Protein AF-A0A6F8PR71-F1 (afdb_monomer_lite)

Sequence (171 aa):
MAESSNHLKHQKNKILASDLERLNFIRVYKKDYIIYLLASVPDLSGKSFTDPDGSKAYSSELRLLKISPTGEFVNIVIDTFFPLLSAPHNSGGMYIDGTKIHVFVNSKESNATYAMSGYSYFVDLESMAVTNKSQLFSNANWGWFPVIQQDGRVSHFSFAGYYSYLGVSIT

Foldseek 3Di:
DDDDDPPPDPPQDDDDPVQVVQWDWQDWDDDPNKIKTWTKGFDPVADWEAAPVGWIWGWIFTKIWIAHPVRDIGMDGLDIATDGPVCSNFFKEWDDDDQWIKIKGWHDPYNPHLWIWIKIWIAGNPVRHTPDIDTFDGGDNFDGHWYQDPVRDTDGDGDDDDDDGPDDDDD

Secondary structure (DSSP, 8-state):
----------------HHHHTT-EEEEEEEETTEEEEEEEEE-TTS-EEE-TTS-EEE-EEEEEEEE-TT--EEEEEEEEE--BTT-TTSSEEEEEETTEEEEEEEE--SSSTTEEEEEEEEEETTT--EEEEEEEEEEEE--S--EE-TTS-EE----S-----------

pLDDT: mean 76.4, std 19.2, range [31.52, 97.12]

Structure (mmCIF, N/CA/C/O backbone):
data_AF-A0A6F8PR71-F1
#
_entry.id   AF-A0A6F8PR71-F1
#
loop_
_atom_site.group_PDB
_atom_site.id
_atom_site.type_symbol
_atom_site.label_atom_id
_atom_site.label_alt_id
_atom_site.label_comp_id
_atom_site.label_asym_id
_atom_site.label_entity_id
_atom_site.label_seq_id
_atom_site.pdbx_PDB_ins_code
_atom_site.Cartn_x
_atom_site.Cartn_y
_atom_site.Cartn_z
_atom_site.occupancy
_atom_site.B_iso_or_equiv
_atom_site.auth_seq_id
_atom_site.auth_comp_id
_atom_site.auth_asym_id
_atom_site.auth_atom_id
_atom_site.pdbx_PDB_model_num
ATOM 1 N N . MET A 1 1 ? 7.256 -35.852 6.248 1.00 42.22 1 MET A N 1
ATOM 2 C CA . MET A 1 1 ? 7.017 -34.614 5.480 1.00 42.22 1 MET A CA 1
ATOM 3 C C . MET A 1 1 ? 6.354 -33.653 6.442 1.00 42.22 1 MET A C 1
ATOM 5 O O . MET A 1 1 ? 5.211 -33.884 6.800 1.00 42.22 1 MET A O 1
ATOM 9 N N . ALA A 1 2 ? 7.131 -32.732 7.008 1.00 33.50 2 ALA A N 1
ATOM 10 C CA . ALA A 1 2 ? 6.667 -31.827 8.053 1.00 33.50 2 ALA A CA 1
ATOM 11 C C . ALA A 1 2 ? 6.237 -30.505 7.411 1.00 33.50 2 ALA A C 1
ATOM 13 O O . ALA A 1 2 ? 7.012 -29.892 6.678 1.00 33.50 2 ALA A O 1
ATOM 14 N N . GLU A 1 3 ? 4.993 -30.120 7.669 1.00 36.72 3 GLU A N 1
ATOM 15 C CA . GLU A 1 3 ? 4.395 -28.847 7.284 1.00 36.72 3 GLU A CA 1
ATOM 16 C C . GLU A 1 3 ? 5.112 -27.698 8.004 1.00 36.72 3 GLU A C 1
ATOM 18 O O . GLU A 1 3 ? 5.161 -27.652 9.233 1.00 36.72 3 GLU A O 1
ATOM 23 N N . SER A 1 4 ? 5.674 -26.752 7.250 1.00 34.81 4 SER A N 1
ATOM 24 C CA . SER A 1 4 ? 6.154 -25.486 7.804 1.00 34.81 4 SER A CA 1
ATOM 25 C C . SER A 1 4 ? 5.015 -24.467 7.780 1.00 34.81 4 SER A C 1
ATOM 27 O O . SER A 1 4 ? 4.837 -23.732 6.806 1.00 34.81 4 SER A O 1
ATOM 29 N N . SER A 1 5 ? 4.226 -24.418 8.852 1.00 36.97 5 SER A N 1
ATOM 30 C CA . SER A 1 5 ? 3.292 -23.321 9.097 1.00 36.97 5 SER A CA 1
ATOM 31 C C . SER A 1 5 ? 4.087 -22.059 9.452 1.00 36.97 5 SER A C 1
ATOM 33 O O . SER A 1 5 ? 4.596 -21.918 10.567 1.00 36.97 5 SER A O 1
ATOM 35 N N . ASN A 1 6 ? 4.213 -21.137 8.497 1.00 39.34 6 ASN A N 1
ATOM 36 C CA . ASN A 1 6 ? 4.743 -19.796 8.734 1.00 39.34 6 ASN A CA 1
ATOM 37 C C . ASN A 1 6 ? 3.753 -19.012 9.610 1.00 39.34 6 ASN A C 1
ATOM 39 O O . ASN A 1 6 ? 2.841 -18.350 9.119 1.00 39.34 6 ASN A O 1
ATOM 43 N N . HIS A 1 7 ? 3.924 -19.090 10.929 1.00 35.81 7 HIS A N 1
ATOM 44 C CA . HIS A 1 7 ? 3.275 -18.174 11.858 1.00 35.81 7 HIS A CA 1
ATOM 45 C C . HIS A 1 7 ? 3.947 -16.799 11.756 1.00 35.81 7 HIS A C 1
ATOM 47 O O . HIS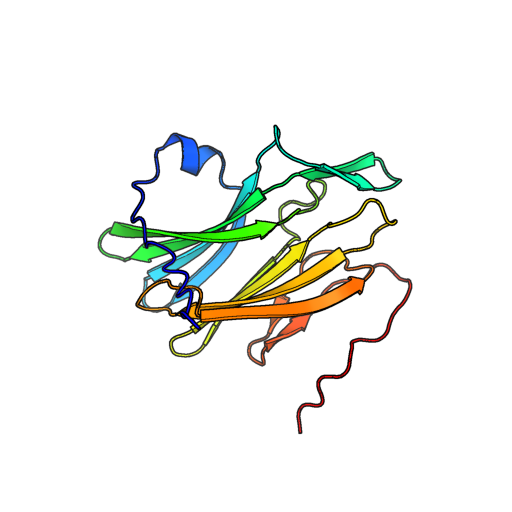 A 1 7 ? 4.943 -16.522 12.425 1.00 35.81 7 HIS A O 1
ATOM 53 N N . LEU A 1 8 ? 3.378 -15.919 10.929 1.00 39.50 8 LEU A N 1
ATOM 54 C CA . LEU A 1 8 ? 3.573 -14.476 11.050 1.00 39.50 8 LEU A CA 1
ATOM 55 C C . LEU A 1 8 ? 3.071 -14.056 12.438 1.00 39.50 8 LEU A C 1
ATOM 57 O O . LEU A 1 8 ? 1.872 -13.970 12.695 1.00 39.50 8 LEU A O 1
ATOM 61 N N . LYS A 1 9 ? 4.007 -13.863 13.371 1.00 38.16 9 LYS A N 1
ATOM 62 C CA . LYS A 1 9 ? 3.717 -13.340 14.706 1.00 38.16 9 LYS A CA 1
ATOM 63 C C . LYS A 1 9 ? 3.137 -11.935 14.561 1.00 38.16 9 LYS A C 1
ATOM 65 O O . LYS A 1 9 ? 3.841 -11.016 14.152 1.00 38.16 9 LYS A O 1
ATOM 70 N N . HIS A 1 10 ? 1.877 -11.764 14.954 1.00 42.62 10 HIS A N 1
ATOM 71 C CA . HIS A 1 10 ? 1.273 -10.455 15.176 1.00 42.62 10 HIS A CA 1
ATOM 72 C C . HIS A 1 10 ? 1.998 -9.741 16.321 1.00 42.62 10 HIS A C 1
ATOM 74 O O . HIS A 1 10 ? 1.656 -9.894 17.493 1.00 42.62 10 HIS A O 1
ATOM 80 N N . GLN A 1 11 ? 3.027 -8.962 15.999 1.00 41.62 11 GLN A N 1
ATOM 81 C CA . GLN A 1 11 ? 3.579 -8.002 16.942 1.00 41.62 11 GLN A CA 1
ATOM 82 C C . GLN A 1 11 ? 2.707 -6.746 16.915 1.00 41.62 11 GLN A C 1
ATOM 84 O O . GLN A 1 11 ? 2.759 -5.962 15.969 1.00 41.62 11 GLN A O 1
ATOM 89 N N . LYS A 1 12 ? 1.916 -6.534 17.975 1.00 44.53 12 LYS A N 1
ATOM 90 C CA . LYS A 1 12 ? 1.375 -5.210 18.315 1.00 44.53 12 LYS A CA 1
ATOM 91 C C . LYS A 1 12 ? 2.551 -4.312 18.721 1.00 44.53 12 LYS A C 1
ATOM 93 O O . LYS A 1 12 ? 2.813 -4.123 19.906 1.00 44.53 12 LYS A O 1
ATOM 98 N N . ASN A 1 13 ? 3.313 -3.820 17.747 1.00 50.19 13 ASN A N 1
ATOM 99 C CA . ASN A 1 13 ? 4.423 -2.912 18.009 1.00 50.19 13 ASN A CA 1
ATOM 100 C C . ASN A 1 13 ? 3.866 -1.526 18.332 1.00 50.19 13 ASN A C 1
ATOM 102 O O . ASN A 1 13 ? 3.150 -0.919 17.533 1.00 50.19 13 ASN A O 1
ATOM 106 N N . LYS A 1 14 ? 4.192 -1.036 19.532 1.00 52.47 14 LYS A N 1
ATOM 107 C CA . LYS A 1 14 ? 3.963 0.351 19.931 1.00 52.47 14 LYS A CA 1
ATOM 108 C C . LYS A 1 14 ? 4.765 1.230 18.969 1.00 52.47 14 LYS A C 1
ATOM 110 O O . LYS A 1 14 ? 5.989 1.216 19.020 1.00 52.47 14 LYS A O 1
ATOM 115 N N . ILE A 1 15 ? 4.071 1.932 18.075 1.00 58.50 15 ILE A N 1
ATOM 116 C CA . ILE A 1 15 ? 4.679 2.932 17.194 1.00 58.50 15 ILE A CA 1
ATOM 117 C C . ILE A 1 15 ? 5.407 3.956 18.068 1.00 58.50 15 ILE A C 1
ATOM 119 O O . ILE A 1 15 ? 4.817 4.510 19.002 1.00 58.50 15 ILE A O 1
ATOM 123 N N . LEU A 1 16 ? 6.682 4.199 17.778 1.00 59.62 16 LEU A N 1
ATOM 124 C CA . LEU A 1 16 ? 7.414 5.315 18.368 1.00 59.62 16 LEU A CA 1
ATOM 125 C C . LEU A 1 16 ? 6.990 6.602 17.651 1.00 59.62 16 LEU A C 1
ATOM 127 O O . LEU A 1 16 ? 6.666 6.575 16.467 1.00 59.62 16 LEU A O 1
ATOM 131 N N . ALA A 1 17 ? 7.006 7.748 18.334 1.00 60.78 17 ALA A N 1
ATOM 132 C CA . ALA A 1 17 ? 6.686 9.034 17.698 1.00 60.78 17 ALA A CA 1
ATOM 133 C C . ALA A 1 17 ? 7.544 9.289 16.438 1.00 60.78 17 ALA A C 1
ATOM 135 O O . ALA A 1 17 ? 7.041 9.791 15.437 1.00 60.78 17 ALA A O 1
ATOM 136 N N . SER A 1 18 ? 8.794 8.817 16.447 1.00 63.69 18 SER A N 1
ATOM 137 C CA . SER A 1 18 ? 9.715 8.842 15.305 1.00 63.69 18 SER A CA 1
ATOM 138 C C . SER A 1 18 ? 9.242 8.039 14.088 1.00 63.69 18 SER A C 1
ATOM 140 O O . SER A 1 18 ? 9.637 8.337 12.964 1.00 63.69 18 SER A O 1
ATOM 142 N N . ASP A 1 19 ? 8.413 7.012 14.283 1.00 63.81 19 ASP A N 1
ATOM 143 C CA . ASP A 1 19 ? 7.858 6.230 13.177 1.00 63.81 19 ASP A CA 1
ATOM 144 C C . ASP A 1 19 ? 6.727 6.998 12.482 1.00 63.81 19 ASP A C 1
ATOM 146 O O . ASP A 1 19 ? 6.560 6.859 11.273 1.00 63.81 19 ASP A O 1
ATOM 150 N N . LEU A 1 20 ? 5.976 7.832 13.221 1.00 68.81 20 LEU A N 1
ATOM 151 C CA . LEU A 1 20 ? 4.927 8.692 12.659 1.00 68.81 20 LEU A CA 1
ATOM 152 C C . LEU A 1 20 ? 5.514 9.795 11.774 1.00 68.81 20 LEU A C 1
ATOM 154 O O . LEU A 1 20 ? 4.950 10.094 10.726 1.00 68.81 20 LEU A O 1
ATOM 158 N N . GLU A 1 21 ? 6.663 10.356 12.159 1.00 75.50 21 GLU A N 1
ATOM 159 C CA . GLU A 1 21 ? 7.372 11.394 11.391 1.00 75.50 21 GLU A CA 1
ATOM 160 C C . GLU A 1 21 ? 7.878 10.895 10.029 1.00 75.50 21 GLU A C 1
ATOM 162 O O . GLU A 1 21 ? 8.137 11.692 9.129 1.00 75.50 21 GLU A O 1
ATOM 167 N N . ARG A 1 22 ? 8.001 9.573 9.858 1.00 79.50 22 ARG A N 1
ATOM 168 C CA . ARG A 1 22 ? 8.472 8.930 8.623 1.00 79.50 22 ARG A CA 1
ATOM 169 C C . ARG A 1 22 ? 7.344 8.370 7.757 1.00 79.50 22 ARG A C 1
ATOM 171 O O . ARG A 1 22 ? 7.628 7.762 6.724 1.00 79.50 22 ARG A O 1
ATOM 178 N N . LEU A 1 23 ? 6.083 8.530 8.167 1.00 84.62 23 LEU A N 1
ATOM 179 C CA . LEU A 1 23 ? 4.941 8.055 7.392 1.00 84.62 23 LEU A CA 1
ATOM 180 C C . LEU A 1 23 ? 4.710 8.944 6.171 1.00 84.62 23 LEU A C 1
ATOM 182 O O . LEU A 1 23 ? 4.319 10.103 6.283 1.00 84.62 23 LEU A O 1
ATOM 186 N N . ASN A 1 24 ? 4.827 8.348 4.991 1.00 87.12 24 ASN A N 1
ATOM 187 C CA . ASN A 1 24 ? 4.287 8.919 3.767 1.00 87.12 24 ASN A CA 1
ATOM 188 C C . ASN A 1 24 ? 2.852 8.418 3.589 1.00 87.12 24 ASN A C 1
ATOM 190 O O . ASN A 1 24 ? 2.632 7.234 3.317 1.00 87.12 24 ASN A O 1
ATOM 194 N N . PHE A 1 25 ? 1.868 9.302 3.764 1.00 87.50 25 PHE A N 1
ATOM 195 C CA . PHE A 1 25 ? 0.456 8.947 3.619 1.00 87.50 25 PHE A CA 1
ATOM 196 C C . PHE A 1 25 ? 0.090 8.678 2.156 1.00 87.50 25 PHE A C 1
ATOM 198 O O . PHE A 1 25 ? 0.299 9.522 1.283 1.00 87.50 25 PHE A O 1
ATOM 205 N N . ILE A 1 26 ? -0.509 7.509 1.914 1.00 87.50 26 ILE A N 1
ATOM 206 C CA . ILE A 1 26 ? -0.986 7.075 0.596 1.00 87.50 26 ILE A CA 1
ATOM 207 C C . ILE A 1 26 ? -2.499 7.285 0.502 1.00 87.50 26 ILE A C 1
ATOM 209 O O . ILE A 1 26 ? -2.992 7.927 -0.424 1.00 87.50 26 ILE A O 1
ATOM 213 N N . ARG A 1 27 ? -3.263 6.754 1.467 1.00 88.06 27 ARG A N 1
ATOM 214 C CA . ARG A 1 27 ? -4.730 6.812 1.434 1.00 88.06 27 ARG A CA 1
ATOM 215 C C . ARG A 1 27 ? -5.339 6.877 2.825 1.00 88.06 27 ARG A C 1
ATOM 217 O O . ARG A 1 27 ? -4.880 6.208 3.743 1.00 88.06 27 ARG A O 1
ATOM 224 N N . VAL A 1 28 ? -6.430 7.628 2.940 1.00 90.56 28 VAL A N 1
ATOM 225 C CA . 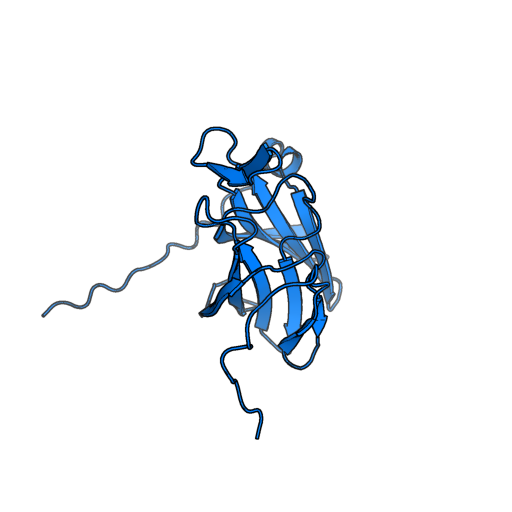VAL A 1 28 ? -7.286 7.668 4.129 1.00 90.56 28 VAL A CA 1
ATOM 226 C C . VAL A 1 28 ? -8.655 7.108 3.767 1.00 90.56 28 VAL A C 1
ATOM 228 O O . VAL A 1 28 ? -9.215 7.463 2.728 1.00 90.56 28 VAL A O 1
ATOM 231 N N . TYR A 1 29 ? -9.201 6.256 4.627 1.00 90.88 29 TYR A N 1
ATOM 232 C CA . TYR A 1 29 ? -10.571 5.764 4.530 1.00 90.88 29 TYR A CA 1
ATOM 233 C C . TYR A 1 29 ? -11.241 5.838 5.901 1.00 90.88 29 TYR A C 1
ATOM 235 O O . TYR A 1 29 ? -10.638 5.477 6.910 1.00 90.88 29 TYR A O 1
ATOM 243 N N . LYS A 1 30 ? -12.494 6.291 5.949 1.00 92.50 30 LYS A N 1
ATOM 244 C CA . LYS A 1 30 ? -13.276 6.377 7.187 1.00 92.50 30 LYS A CA 1
ATOM 245 C C . LYS A 1 30 ? -14.482 5.447 7.098 1.00 92.50 30 LYS A C 1
ATOM 247 O O . LYS A 1 30 ? -15.246 5.536 6.142 1.00 92.50 30 LYS A O 1
ATOM 252 N N . LYS A 1 31 ? -14.665 4.594 8.107 1.00 89.81 31 LYS A N 1
ATOM 253 C CA . LYS A 1 31 ? -15.827 3.705 8.257 1.00 89.81 31 LYS A CA 1
ATOM 254 C C . LYS A 1 31 ? -16.238 3.668 9.722 1.00 89.81 31 LYS A C 1
ATOM 256 O O . LYS A 1 31 ? -15.387 3.421 10.566 1.00 89.81 31 LYS A O 1
ATOM 261 N N . ASP A 1 32 ? -17.508 3.941 10.015 1.00 90.50 32 ASP A N 1
ATOM 262 C CA . ASP A 1 32 ? -18.078 3.842 11.369 1.00 90.50 32 ASP A CA 1
ATOM 263 C C . ASP A 1 32 ? -17.238 4.566 12.436 1.00 90.50 32 ASP A C 1
ATOM 265 O O . ASP A 1 32 ? -16.942 4.041 13.503 1.00 90.50 32 ASP A O 1
ATOM 269 N N . TYR A 1 33 ? -16.802 5.788 12.108 1.00 92.19 33 TYR A N 1
ATOM 270 C CA . TYR A 1 33 ? -15.921 6.634 12.930 1.00 92.19 33 TYR A CA 1
ATOM 271 C C . TYR A 1 33 ? -14.489 6.107 13.151 1.00 92.19 33 TYR A C 1
ATOM 273 O O . TYR A 1 33 ? -13.673 6.831 13.716 1.00 92.19 33 TYR A O 1
ATOM 281 N N . ILE A 1 34 ? -14.144 4.923 12.643 1.00 94.38 34 ILE A N 1
ATOM 282 C CA . ILE A 1 34 ? -12.776 4.400 12.594 1.00 94.38 34 ILE A CA 1
ATOM 283 C C . ILE A 1 34 ? -12.064 4.975 11.363 1.00 94.38 34 ILE A C 1
ATOM 285 O O . ILE A 1 34 ? -12.625 5.023 10.261 1.00 94.38 34 ILE A O 1
ATOM 289 N N . ILE A 1 35 ? -10.817 5.405 11.547 1.00 94.75 35 ILE A N 1
ATOM 290 C CA . ILE A 1 35 ? -9.940 5.874 10.472 1.00 94.75 35 ILE A CA 1
ATOM 291 C C . ILE A 1 35 ? -8.958 4.760 10.121 1.00 94.75 35 ILE A C 1
ATOM 293 O O . ILE A 1 35 ? -8.263 4.238 10.990 1.00 94.75 35 ILE A O 1
ATOM 297 N N . TYR A 1 36 ? -8.873 4.442 8.836 1.00 94.62 36 TYR A N 1
ATOM 298 C CA . TYR A 1 36 ? -7.876 3.550 8.267 1.00 94.62 36 TYR A CA 1
ATOM 299 C C . TYR A 1 36 ? -6.914 4.374 7.414 1.00 94.62 36 TYR A C 1
ATOM 301 O O . TYR A 1 36 ? -7.348 5.120 6.531 1.00 94.62 36 TYR A O 1
ATOM 309 N N . LEU A 1 37 ? -5.615 4.253 7.680 1.00 93.12 37 LEU A N 1
ATOM 310 C CA . LEU A 1 37 ? -4.564 4.962 6.953 1.00 93.12 37 LEU A CA 1
ATOM 311 C C . LEU A 1 37 ? -3.651 3.948 6.278 1.00 93.12 37 LEU A C 1
ATOM 313 O O . LEU A 1 37 ? -3.007 3.148 6.953 1.00 93.12 37 LEU A O 1
ATOM 317 N N . LEU A 1 38 ? -3.575 4.013 4.955 1.00 92.94 38 LEU A N 1
ATOM 318 C CA . LEU A 1 38 ? -2.536 3.350 4.185 1.00 92.94 38 LEU A CA 1
ATOM 319 C C . LEU A 1 38 ? -1.352 4.307 4.068 1.00 92.94 38 LEU A C 1
ATOM 321 O O . LEU A 1 38 ? -1.514 5.453 3.634 1.00 92.94 38 LEU A O 1
ATOM 325 N N . ALA A 1 39 ? -0.171 3.840 4.439 1.00 90.94 39 ALA A N 1
ATOM 326 C CA . ALA A 1 39 ? 1.046 4.631 4.410 1.00 90.94 39 ALA A CA 1
ATOM 327 C C . ALA A 1 39 ? 2.240 3.784 3.974 1.00 90.94 39 ALA A C 1
ATOM 329 O O . ALA A 1 39 ? 2.203 2.556 4.029 1.00 90.94 39 ALA A O 1
ATOM 330 N N . SER A 1 40 ? 3.315 4.451 3.575 1.00 90.19 40 SER A N 1
ATOM 331 C CA . SER A 1 40 ? 4.619 3.821 3.392 1.00 90.19 40 SER A CA 1
ATOM 332 C C . SER A 1 40 ? 5.659 4.427 4.322 1.00 90.19 40 SER A C 1
ATOM 334 O O . SER A 1 40 ? 5.637 5.638 4.546 1.00 90.19 40 SER A O 1
ATOM 336 N N . VAL A 1 41 ? 6.590 3.612 4.810 1.00 89.25 41 VAL A N 1
ATOM 337 C CA . VAL A 1 41 ? 7.782 4.071 5.535 1.00 89.25 41 VAL A CA 1
ATOM 338 C C . VAL A 1 41 ? 9.012 3.759 4.684 1.00 89.25 41 VAL A C 1
ATOM 340 O O . VAL A 1 41 ? 9.333 2.581 4.524 1.00 89.25 41 VAL A O 1
ATOM 343 N N . PRO A 1 42 ? 9.698 4.770 4.122 1.00 86.69 42 PRO A N 1
ATOM 344 C CA . PRO A 1 42 ? 10.864 4.535 3.285 1.00 86.69 42 PRO A CA 1
ATOM 345 C C . PRO A 1 42 ? 12.077 4.109 4.119 1.00 86.69 42 PRO A C 1
ATOM 347 O O . PRO A 1 42 ? 12.421 4.738 5.128 1.00 86.69 42 PRO A O 1
ATOM 350 N N . ASP A 1 43 ? 12.769 3.079 3.644 1.00 86.88 43 ASP A N 1
ATOM 351 C CA . ASP A 1 43 ? 14.118 2.709 4.054 1.00 86.88 43 ASP A CA 1
ATOM 352 C C . ASP A 1 43 ? 15.124 3.239 3.024 1.00 86.88 43 ASP A C 1
ATOM 354 O O . ASP A 1 43 ? 15.449 2.599 2.023 1.00 86.88 43 ASP A O 1
ATOM 358 N N . LEU A 1 44 ? 15.629 4.447 3.289 1.00 81.81 44 LEU A N 1
ATOM 359 C CA . LEU A 1 44 ? 16.596 5.124 2.421 1.00 81.81 44 LEU A CA 1
ATOM 360 C C . LEU A 1 44 ? 17.987 4.472 2.436 1.00 81.81 44 LEU A C 1
ATOM 362 O O . LEU A 1 44 ? 18.807 4.779 1.573 1.00 81.81 44 LEU A O 1
ATOM 366 N N . SER A 1 45 ? 18.257 3.595 3.407 1.00 83.81 45 SER A N 1
ATOM 367 C CA . SER A 1 45 ? 19.498 2.817 3.482 1.00 83.81 45 SER A CA 1
ATOM 368 C C . SER A 1 45 ? 19.406 1.475 2.755 1.00 83.81 45 SER A C 1
ATOM 370 O O . SER A 1 45 ? 20.427 0.830 2.513 1.00 83.81 45 SER A O 1
ATOM 372 N N . GLY A 1 46 ? 18.187 1.063 2.405 1.00 83.31 46 GLY A N 1
ATOM 373 C CA . GLY A 1 46 ? 17.898 -0.209 1.774 1.00 83.31 46 GLY A CA 1
ATOM 374 C C . GLY A 1 46 ? 18.166 -0.235 0.271 1.00 83.31 46 GLY A C 1
ATOM 375 O O . GLY A 1 46 ? 18.731 0.677 -0.342 1.00 83.31 46 GLY A O 1
ATOM 376 N N . LYS A 1 47 ? 17.720 -1.328 -0.354 1.00 89.56 47 LYS A N 1
ATOM 377 C CA . LYS A 1 47 ? 17.778 -1.495 -1.808 1.00 89.56 47 LYS A CA 1
ATOM 378 C C . LYS A 1 47 ? 17.000 -0.372 -2.498 1.00 89.56 47 LYS A C 1
ATOM 380 O O . LYS A 1 47 ? 15.923 0.016 -2.048 1.00 89.56 47 LYS A O 1
ATOM 385 N N . SER A 1 48 ? 17.521 0.096 -3.627 1.00 90.88 48 SER A N 1
ATOM 386 C CA . SER A 1 48 ? 16.814 1.027 -4.499 1.00 90.88 48 SER A CA 1
ATOM 387 C C . SER A 1 48 ? 16.943 0.644 -5.968 1.00 90.88 48 SER A C 1
ATOM 389 O O . SER A 1 48 ? 17.849 -0.095 -6.361 1.00 90.88 48 SER A O 1
ATOM 391 N N . PHE A 1 49 ? 16.017 1.156 -6.767 1.00 88.31 49 PHE A N 1
ATOM 392 C CA . PHE A 1 49 ? 16.012 1.067 -8.221 1.00 88.31 49 PHE A CA 1
ATOM 393 C C . PHE A 1 49 ? 15.966 2.468 -8.807 1.00 88.31 49 PHE A C 1
ATOM 395 O O . PHE A 1 49 ? 15.403 3.376 -8.195 1.00 88.31 49 PHE A O 1
ATOM 402 N N . THR A 1 50 ? 16.579 2.646 -9.974 1.00 85.25 50 THR A N 1
ATOM 403 C CA . THR A 1 50 ? 16.666 3.954 -10.634 1.00 85.25 50 THR A CA 1
ATOM 404 C C . THR A 1 50 ? 16.073 3.856 -12.030 1.00 85.25 50 THR A C 1
ATOM 406 O O . THR A 1 50 ? 16.444 2.969 -12.797 1.00 85.25 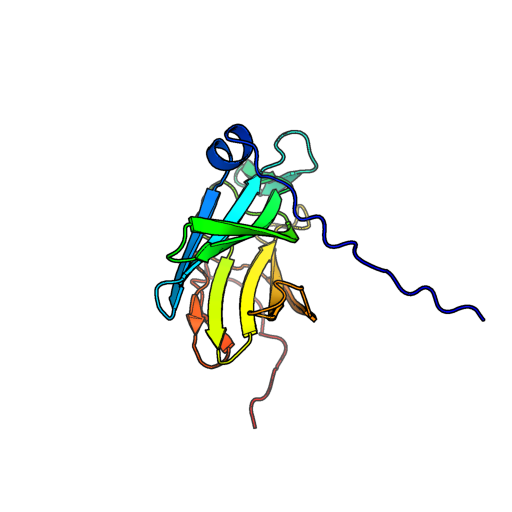50 THR A O 1
ATOM 409 N N . ASP A 1 51 ? 15.137 4.747 -12.342 1.00 79.31 51 ASP A N 1
ATOM 410 C CA . ASP A 1 51 ? 14.610 4.911 -13.693 1.00 79.31 51 ASP A CA 1
ATOM 411 C C . ASP A 1 51 ? 15.591 5.700 -14.577 1.00 79.31 51 ASP A C 1
ATOM 413 O O . ASP A 1 51 ? 16.451 6.416 -14.058 1.00 79.31 51 ASP A O 1
ATOM 417 N N . PRO A 1 52 ? 15.487 5.607 -15.916 1.00 79.38 52 PRO A N 1
ATOM 418 C CA . PRO A 1 52 ? 16.374 6.339 -16.823 1.00 79.38 52 PRO A CA 1
ATOM 419 C C . PRO A 1 52 ? 16.354 7.864 -16.651 1.00 79.38 52 PRO A C 1
ATOM 421 O O . PRO A 1 52 ? 17.334 8.522 -16.986 1.00 79.38 52 PRO A O 1
ATOM 424 N N . ASP A 1 53 ? 15.265 8.425 -16.115 1.00 78.88 53 ASP A N 1
ATOM 425 C CA . ASP A 1 53 ? 15.157 9.852 -15.776 1.00 78.88 53 ASP A CA 1
ATOM 426 C C . ASP A 1 53 ? 15.819 10.233 -14.437 1.00 78.88 53 ASP A C 1
ATOM 428 O O . ASP A 1 53 ? 15.803 11.398 -14.042 1.00 78.88 53 ASP A O 1
ATOM 432 N N . GLY A 1 54 ? 16.418 9.265 -13.737 1.00 81.94 54 GLY A N 1
ATOM 433 C CA . GLY A 1 54 ? 17.087 9.452 -12.453 1.00 81.94 54 GLY A CA 1
ATOM 434 C C . GLY A 1 54 ? 16.174 9.322 -11.231 1.00 81.94 54 GLY A C 1
ATOM 435 O O . GLY A 1 54 ? 16.679 9.361 -10.104 1.00 81.94 54 GLY A O 1
ATOM 436 N N . SER A 1 55 ? 14.862 9.130 -11.409 1.00 80.81 55 SER A N 1
ATOM 437 C CA . SER A 1 55 ? 13.935 8.876 -10.302 1.00 80.81 55 SER A CA 1
ATOM 438 C C . SER A 1 55 ? 14.317 7.599 -9.564 1.00 80.81 55 SER A C 1
ATOM 440 O O . SER A 1 55 ? 14.613 6.574 -10.179 1.00 80.81 55 SER A O 1
ATOM 442 N N . LYS A 1 56 ? 14.283 7.643 -8.230 1.00 85.06 56 LYS A N 1
ATOM 443 C CA . LYS A 1 56 ? 14.611 6.493 -7.383 1.00 85.06 56 LYS A CA 1
ATOM 444 C C . LYS A 1 56 ? 13.375 5.922 -6.705 1.00 85.06 56 LYS A C 1
ATOM 446 O O . LYS A 1 56 ? 12.550 6.662 -6.168 1.00 85.06 56 LYS A O 1
ATOM 451 N N . ALA A 1 57 ? 13.303 4.599 -6.675 1.00 87.44 57 ALA A N 1
ATOM 452 C CA . ALA A 1 57 ? 12.397 3.848 -5.825 1.00 87.44 57 ALA A CA 1
ATOM 453 C C . ALA A 1 57 ? 13.203 3.161 -4.728 1.00 87.44 57 ALA A C 1
ATOM 455 O O . ALA A 1 57 ? 14.069 2.340 -5.028 1.00 87.44 57 ALA A O 1
ATOM 456 N N . TYR A 1 58 ? 12.944 3.506 -3.472 1.00 88.50 58 TYR A N 1
ATOM 457 C CA . TYR A 1 58 ? 13.603 2.887 -2.322 1.00 88.50 58 TYR A CA 1
ATOM 458 C C . TYR A 1 58 ? 12.692 1.832 -1.720 1.00 88.50 58 TYR A C 1
ATOM 460 O O . TYR A 1 58 ? 11.470 1.990 -1.721 1.00 88.50 58 TYR A O 1
ATOM 468 N N . SER A 1 59 ? 13.294 0.782 -1.170 1.00 91.00 59 SER A N 1
ATOM 469 C CA . SER A 1 59 ? 12.585 -0.174 -0.329 1.00 91.00 59 SER A CA 1
ATOM 470 C C . SER A 1 59 ? 11.774 0.575 0.725 1.00 91.00 59 SER A C 1
ATOM 472 O O . SER A 1 59 ? 12.279 1.480 1.385 1.00 91.00 59 SER A O 1
ATOM 474 N N . SER A 1 60 ? 10.501 0.239 0.851 1.00 90.56 60 SER A N 1
ATOM 475 C CA . SER A 1 60 ? 9.575 0.875 1.776 1.00 90.56 60 SER A CA 1
ATOM 476 C C . SER A 1 60 ? 8.655 -0.173 2.374 1.00 90.56 60 SER A C 1
ATOM 478 O O . SER A 1 60 ? 8.189 -1.072 1.677 1.00 90.56 60 SER A O 1
ATOM 480 N N . GLU A 1 61 ? 8.347 -0.043 3.656 1.00 92.31 61 GLU A N 1
ATOM 481 C CA . GLU A 1 61 ? 7.297 -0.848 4.270 1.00 92.31 61 GLU A CA 1
ATOM 482 C C . GLU A 1 61 ? 5.939 -0.254 3.915 1.00 92.31 61 GLU A C 1
ATOM 484 O O . GLU A 1 61 ? 5.697 0.927 4.165 1.00 92.31 61 GLU A O 1
ATOM 489 N N . LEU A 1 62 ? 5.040 -1.066 3.370 1.00 93.06 62 LEU A N 1
ATOM 490 C CA . LEU A 1 62 ? 3.628 -0.744 3.241 1.00 93.06 62 LEU A CA 1
ATOM 491 C C . LEU A 1 62 ? 2.947 -1.021 4.578 1.00 93.06 62 LEU A C 1
ATOM 493 O O . LEU A 1 62 ? 2.936 -2.156 5.054 1.00 93.06 62 LEU A O 1
ATOM 497 N N . ARG A 1 63 ? 2.362 0.007 5.183 1.00 93.31 63 ARG A N 1
ATOM 498 C CA . ARG A 1 63 ? 1.716 -0.077 6.490 1.00 93.31 63 ARG A CA 1
ATOM 499 C C . ARG A 1 63 ? 0.245 0.280 6.411 1.00 93.31 63 ARG A C 1
ATOM 501 O O . ARG A 1 63 ? -0.154 1.182 5.674 1.00 93.31 63 ARG A O 1
ATOM 508 N N . LEU A 1 64 ? -0.545 -0.405 7.229 1.00 94.62 64 LEU A N 1
ATOM 509 C CA . LEU A 1 64 ? -1.943 -0.080 7.464 1.00 94.62 64 LEU A CA 1
ATOM 510 C C . LEU A 1 64 ? -2.159 0.221 8.941 1.00 94.62 64 LEU A C 1
ATOM 512 O O . LEU A 1 64 ? -1.863 -0.598 9.813 1.00 94.62 64 LEU A O 1
ATOM 516 N N . LEU A 1 65 ? -2.709 1.401 9.195 1.00 94.00 65 LEU A N 1
ATOM 517 C CA . LEU A 1 65 ? -3.030 1.887 10.523 1.00 94.00 65 LEU A CA 1
ATOM 518 C C . LEU A 1 65 ? -4.551 1.918 10.687 1.00 94.00 65 LEU A C 1
ATOM 520 O O . LEU A 1 65 ? -5.265 2.328 9.773 1.00 94.00 65 LEU A O 1
ATOM 524 N N . LYS A 1 66 ? -5.038 1.534 11.864 1.00 94.06 66 LYS A N 1
ATOM 525 C CA . LYS A 1 66 ? -6.435 1.628 12.299 1.00 94.06 66 LYS A CA 1
ATOM 526 C C . LYS A 1 66 ? -6.483 2.478 13.562 1.00 94.06 66 LYS A C 1
ATOM 528 O O . LYS A 1 66 ? -5.818 2.157 14.544 1.00 94.06 66 LYS A O 1
ATOM 533 N N . ILE A 1 67 ? -7.271 3.546 13.527 1.00 92.69 67 ILE A N 1
ATOM 534 C CA . ILE A 1 67 ? -7.456 4.492 14.629 1.00 92.69 67 ILE A CA 1
ATOM 535 C C . ILE A 1 67 ? -8.932 4.485 14.998 1.00 92.69 67 ILE A C 1
ATOM 537 O O . ILE A 1 67 ? -9.784 4.913 14.216 1.00 92.69 67 ILE A O 1
ATOM 541 N N . SER A 1 68 ? -9.241 3.955 16.174 1.00 91.38 68 SER A N 1
ATOM 542 C CA . SER A 1 68 ? -10.608 3.890 16.680 1.00 91.38 68 SER A CA 1
ATOM 543 C C . SER A 1 68 ? -11.057 5.226 17.299 1.00 91.38 68 SER A C 1
ATOM 545 O O . SER A 1 68 ? -10.218 6.036 17.706 1.00 91.38 68 SER A O 1
ATOM 547 N N . PRO A 1 69 ? -12.375 5.441 17.466 1.00 90.19 69 PRO A N 1
ATOM 548 C CA . PRO A 1 69 ? -12.910 6.607 18.172 1.00 90.19 69 PRO A CA 1
ATOM 549 C C . PRO A 1 69 ? -12.471 6.707 19.636 1.00 90.19 69 PRO A C 1
ATOM 551 O O . PRO A 1 69 ? -12.459 7.796 20.199 1.00 90.19 69 PRO A O 1
ATOM 554 N N . THR A 1 70 ? -12.122 5.579 20.262 1.00 90.88 70 THR A N 1
ATOM 555 C CA . THR A 1 70 ? -11.663 5.521 21.658 1.00 90.88 70 THR A CA 1
ATOM 556 C C . THR A 1 70 ? -10.168 5.813 21.797 1.00 90.88 70 THR A C 1
ATOM 558 O O . THR A 1 70 ? -9.654 5.845 22.912 1.00 90.88 70 THR A O 1
ATOM 561 N N . GLY A 1 71 ? -9.461 6.021 20.682 1.00 80.94 71 GLY A N 1
ATOM 562 C CA . GLY A 1 71 ? -8.017 6.238 20.654 1.00 80.94 71 GLY A CA 1
ATOM 563 C C . GLY A 1 71 ? -7.190 4.952 20.594 1.00 80.94 71 GLY A C 1
ATOM 564 O O . GLY A 1 71 ? -5.964 5.037 20.562 1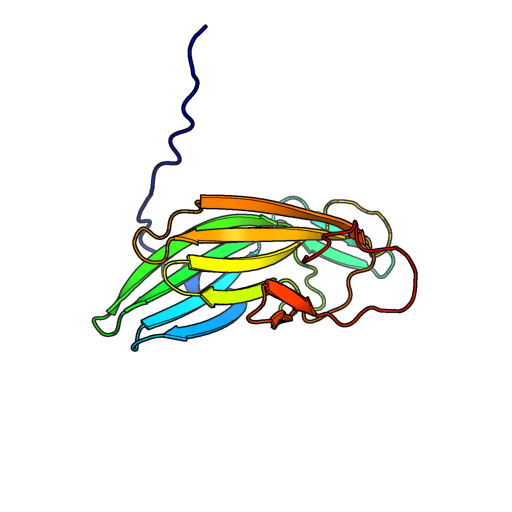.00 80.94 71 GLY A O 1
ATOM 565 N N . GLU A 1 72 ? -7.815 3.765 20.534 1.00 86.94 72 GLU A N 1
ATOM 566 C CA . GLU A 1 72 ? -7.086 2.534 20.200 1.00 86.94 72 GLU A CA 1
ATOM 567 C C . GLU A 1 72 ? -6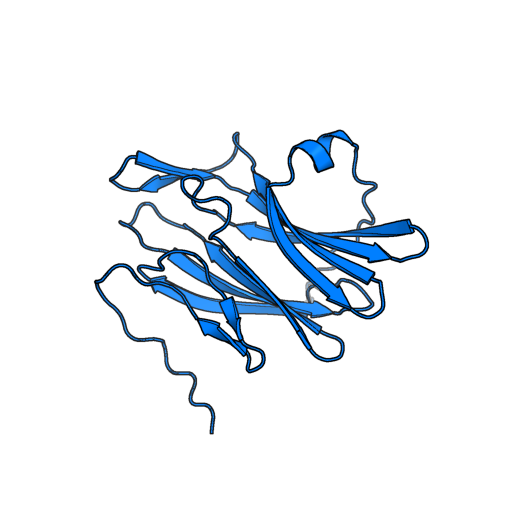.442 2.682 18.821 1.00 86.94 72 GLU A C 1
ATOM 569 O O . GLU A 1 72 ? -7.099 3.066 17.848 1.00 86.94 72 GLU A O 1
ATOM 574 N N . PHE A 1 73 ? -5.159 2.346 18.768 1.00 86.06 73 PHE A N 1
ATOM 575 C CA . PHE A 1 73 ? -4.320 2.457 17.596 1.00 86.06 73 PHE A CA 1
ATOM 576 C C . PHE A 1 73 ? -3.700 1.092 17.278 1.00 86.06 73 PHE A C 1
ATOM 578 O O . PHE A 1 73 ? -3.013 0.505 18.116 1.00 86.06 73 PHE A O 1
ATOM 585 N N . VAL A 1 74 ? -3.913 0.597 16.059 1.00 90.25 74 VAL A N 1
ATOM 586 C CA . VAL A 1 74 ? -3.313 -0.644 15.548 1.00 90.25 74 VAL A CA 1
ATOM 587 C C . VAL A 1 74 ? -2.532 -0.327 14.282 1.00 90.25 74 VAL A C 1
ATOM 589 O O . VAL A 1 74 ? -3.013 0.409 13.429 1.00 90.25 74 VAL A O 1
ATOM 592 N N . ASN A 1 75 ? -1.340 -0.900 14.147 1.00 90.31 75 ASN A N 1
ATOM 593 C CA . ASN A 1 75 ? -0.498 -0.761 12.966 1.00 90.31 75 ASN A CA 1
ATOM 594 C C . ASN A 1 75 ? 0.053 -2.121 12.559 1.00 90.31 75 ASN A C 1
ATOM 596 O O . ASN A 1 75 ? 0.560 -2.859 13.405 1.00 90.31 75 ASN A O 1
ATOM 600 N N . ILE A 1 76 ? -0.014 -2.414 11.266 1.00 93.50 76 ILE A N 1
ATOM 601 C CA . ILE A 1 76 ? 0.540 -3.627 10.678 1.00 93.50 76 ILE A CA 1
ATOM 602 C C . ILE A 1 76 ? 1.422 -3.276 9.486 1.00 93.50 76 ILE A C 1
ATOM 604 O O . ILE A 1 76 ? 1.150 -2.322 8.756 1.00 93.50 76 ILE A O 1
ATOM 608 N N . VAL A 1 77 ? 2.450 -4.091 9.269 1.00 93.88 77 VAL A N 1
ATOM 609 C CA . VAL A 1 77 ? 3.175 -4.131 7.998 1.00 93.88 77 VAL A CA 1
ATOM 610 C C . VAL A 1 77 ? 2.431 -5.104 7.085 1.00 93.88 77 VAL A C 1
ATOM 612 O O . VAL A 1 77 ? 2.228 -6.258 7.458 1.00 93.88 77 VAL A O 1
ATOM 615 N N . ILE A 1 78 ? 1.987 -4.626 5.924 1.00 95.56 78 ILE A N 1
ATOM 616 C CA . ILE A 1 78 ? 1.353 -5.449 4.888 1.00 95.56 78 ILE A CA 1
ATOM 617 C C . ILE A 1 78 ? 2.430 -6.174 4.083 1.00 95.56 78 ILE A C 1
ATOM 619 O O . ILE A 1 78 ? 2.344 -7.384 3.897 1.00 95.56 78 ILE A O 1
ATOM 623 N N . ASP A 1 79 ? 3.421 -5.424 3.596 1.00 95.00 79 ASP A N 1
ATOM 624 C CA . ASP A 1 79 ? 4.517 -5.944 2.780 1.00 95.00 79 ASP A CA 1
ATOM 625 C C . ASP A 1 79 ? 5.665 -4.927 2.687 1.00 95.00 79 ASP A C 1
ATOM 627 O O . ASP A 1 79 ? 5.543 -3.787 3.140 1.00 95.00 79 ASP A O 1
ATOM 631 N N . THR A 1 80 ? 6.750 -5.321 2.034 1.00 92.31 80 THR A N 1
ATOM 632 C CA . THR A 1 80 ? 7.805 -4.433 1.552 1.00 92.31 80 THR A CA 1
ATOM 633 C C . THR A 1 80 ? 7.651 -4.229 0.048 1.00 92.31 80 THR A C 1
ATOM 635 O O . THR A 1 80 ? 7.478 -5.181 -0.710 1.00 92.31 80 THR A O 1
ATOM 638 N N . PHE A 1 81 ? 7.737 -2.981 -0.405 1.00 91.38 81 PHE A N 1
ATOM 639 C CA . PHE A 1 81 ? 7.600 -2.612 -1.814 1.00 91.38 81 PHE A CA 1
ATOM 640 C C . PHE A 1 81 ? 8.514 -1.438 -2.177 1.00 91.38 81 PHE A C 1
ATOM 642 O O . PHE A 1 81 ? 9.172 -0.857 -1.318 1.00 91.38 81 PHE A O 1
ATOM 649 N N . PHE A 1 82 ? 8.569 -1.089 -3.460 1.00 90.19 82 PHE A N 1
ATOM 650 C CA . PHE A 1 82 ? 9.452 -0.044 -3.978 1.00 90.19 82 PHE A CA 1
ATOM 651 C C . PHE A 1 82 ? 8.626 1.072 -4.644 1.00 90.19 82 PHE A C 1
ATOM 653 O O . PHE A 1 82 ? 8.466 1.057 -5.869 1.00 90.19 82 PHE A O 1
ATOM 660 N N . PRO A 1 83 ? 8.062 2.023 -3.873 1.00 85.62 83 PRO A N 1
ATOM 661 C CA . PRO A 1 83 ? 7.349 3.173 -4.424 1.00 85.62 83 PRO A CA 1
ATOM 662 C C . PRO A 1 83 ? 8.307 4.112 -5.159 1.00 85.62 83 PRO A C 1
ATOM 664 O O . PRO A 1 83 ? 9.431 4.344 -4.710 1.00 85.62 83 PRO A O 1
ATOM 667 N N . LEU A 1 84 ? 7.849 4.721 -6.253 1.00 76.19 84 LEU A N 1
ATOM 668 C CA . LEU A 1 84 ? 8.596 5.797 -6.907 1.00 76.19 84 LEU A CA 1
ATOM 669 C C . LEU A 1 84 ? 8.503 7.084 -6.078 1.00 76.19 84 LEU A C 1
ATOM 671 O O . LEU A 1 84 ? 7.414 7.618 -5.861 1.00 76.19 84 LEU A O 1
ATOM 675 N N . LEU A 1 85 ? 9.650 7.609 -5.634 1.00 63.22 85 LEU A N 1
ATOM 676 C CA . LEU A 1 85 ? 9.693 8.801 -4.777 1.00 63.22 85 LEU A CA 1
ATOM 677 C C . LEU A 1 85 ? 9.381 10.108 -5.502 1.00 63.22 85 LEU A C 1
ATOM 679 O O . LEU A 1 85 ? 9.017 11.076 -4.845 1.00 63.22 85 LEU A O 1
ATOM 683 N N . SER A 1 86 ? 9.512 10.162 -6.830 1.00 60.69 86 SER A N 1
ATOM 684 C CA . SER A 1 86 ? 9.140 11.357 -7.598 1.00 60.69 86 SER A CA 1
ATOM 685 C C . SER A 1 86 ? 7.637 11.645 -7.534 1.00 60.69 86 SER A C 1
ATOM 687 O O . SER A 1 86 ? 7.214 12.744 -7.886 1.00 60.69 86 SER A O 1
ATOM 689 N N . ALA A 1 87 ? 6.833 10.701 -7.025 1.00 55.34 87 ALA A N 1
ATOM 690 C CA . ALA A 1 87 ? 5.431 10.931 -6.734 1.00 55.34 87 ALA A CA 1
ATOM 691 C C . ALA A 1 87 ? 4.920 10.049 -5.566 1.00 55.34 87 ALA A C 1
ATOM 693 O O . ALA A 1 87 ? 4.237 9.043 -5.783 1.00 55.34 87 ALA A O 1
ATOM 694 N N . PRO A 1 88 ? 5.216 10.417 -4.304 1.00 48.34 88 PRO A N 1
ATOM 695 C CA . PRO A 1 88 ? 4.945 9.581 -3.127 1.00 48.34 88 PRO A CA 1
ATOM 696 C C . PRO A 1 88 ? 3.449 9.284 -2.911 1.00 48.34 88 PRO A C 1
ATOM 698 O O . PRO A 1 88 ? 3.100 8.304 -2.260 1.00 48.34 88 PRO A O 1
ATOM 701 N N . HIS A 1 89 ? 2.556 10.074 -3.511 1.00 48.78 89 HIS A N 1
ATOM 702 C CA . HIS A 1 89 ? 1.102 9.891 -3.446 1.00 48.78 89 HIS A CA 1
ATOM 703 C C . HIS A 1 89 ? 0.554 8.836 -4.426 1.00 48.78 89 HIS A C 1
ATOM 705 O O . HIS A 1 89 ? -0.645 8.560 -4.426 1.00 48.78 89 HIS A O 1
ATOM 711 N N . ASN A 1 90 ? 1.406 8.241 -5.270 1.00 56.75 90 ASN A N 1
ATOM 712 C CA . ASN A 1 90 ? 0.965 7.590 -6.510 1.00 56.75 90 ASN A CA 1
ATOM 713 C C . ASN A 1 90 ? 1.163 6.079 -6.527 1.00 56.75 90 ASN A C 1
ATOM 715 O O . ASN A 1 90 ? 1.009 5.474 -7.584 1.00 56.75 90 ASN A O 1
ATOM 719 N N . SER A 1 91 ? 1.525 5.483 -5.391 1.00 70.12 91 SER A N 1
ATOM 720 C CA . SER A 1 91 ? 1.952 4.083 -5.364 1.00 70.12 91 SER A CA 1
ATOM 721 C C . SER A 1 91 ? 0.924 3.123 -4.772 1.00 70.12 91 SER A C 1
ATOM 723 O O . SER A 1 91 ? 1.244 1.956 -4.581 1.00 70.12 91 SER A O 1
ATOM 725 N N . GLY A 1 92 ? -0.293 3.578 -4.450 1.00 82.25 92 GLY A N 1
ATOM 726 C CA . GLY A 1 92 ?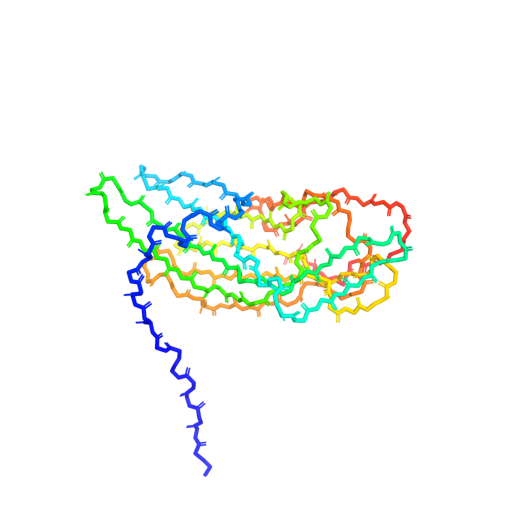 -1.311 2.675 -3.930 1.00 82.25 92 GLY A CA 1
ATOM 727 C C . GLY A 1 92 ? -2.681 3.277 -3.657 1.00 82.25 92 GLY A C 1
ATOM 728 O O . GLY A 1 92 ? -2.882 4.488 -3.668 1.00 82.25 92 GLY A O 1
ATOM 729 N N . GLY A 1 93 ? -3.632 2.390 -3.398 1.00 86.38 93 GLY A N 1
ATOM 730 C CA . GLY A 1 93 ? -5.014 2.704 -3.081 1.00 86.38 93 GLY A CA 1
ATOM 731 C C . GLY A 1 93 ? -5.573 1.725 -2.058 1.00 86.38 93 GLY A C 1
ATOM 732 O O . GLY A 1 93 ? -4.989 0.677 -1.781 1.00 86.38 93 GLY A O 1
ATOM 733 N N . MET A 1 94 ? -6.715 2.085 -1.482 1.00 90.50 94 MET A N 1
ATOM 734 C CA . MET A 1 94 ? -7.417 1.252 -0.515 1.00 90.50 94 MET A CA 1
ATOM 735 C C . MET A 1 94 ? -8.917 1.513 -0.578 1.00 90.50 94 MET A C 1
ATOM 737 O O . MET A 1 94 ? -9.337 2.667 -0.709 1.00 90.50 94 MET A O 1
ATOM 741 N N . TYR A 1 95 ? -9.707 0.459 -0.407 1.00 89.00 95 TYR A N 1
ATOM 742 C CA . TYR A 1 95 ? -11.124 0.549 -0.065 1.00 89.00 95 TYR A CA 1
ATOM 743 C C . TYR A 1 95 ? -11.500 -0.543 0.940 1.00 89.00 95 TYR A C 1
ATOM 745 O O . TYR A 1 95 ? -10.749 -1.497 1.149 1.00 89.00 95 TYR A O 1
ATOM 753 N N . ILE A 1 96 ? -12.650 -0.382 1.591 1.00 91.88 96 ILE A N 1
ATOM 754 C CA . ILE A 1 96 ? -13.169 -1.344 2.566 1.00 91.88 96 ILE A CA 1
ATOM 755 C C . ILE A 1 96 ? -14.495 -1.886 2.047 1.00 91.88 96 ILE A C 1
ATOM 757 O O . ILE A 1 96 ? -15.409 -1.104 1.787 1.00 91.88 96 ILE A O 1
ATOM 761 N N . ASP A 1 97 ? -14.598 -3.208 1.951 1.00 88.31 97 ASP A N 1
ATOM 762 C CA . ASP A 1 97 ? -15.798 -3.936 1.542 1.00 88.31 97 ASP A CA 1
ATOM 763 C C . ASP A 1 97 ? -16.122 -5.031 2.559 1.00 88.31 97 ASP A C 1
ATOM 765 O O . ASP A 1 97 ? -15.294 -5.888 2.874 1.00 88.31 97 ASP A O 1
ATOM 769 N N . GLY A 1 98 ? -17.322 -4.953 3.137 1.00 90.06 98 GLY A N 1
ATOM 770 C CA . GLY A 1 98 ? -17.737 -5.821 4.235 1.00 90.06 98 GLY A CA 1
ATOM 771 C C . GLY A 1 98 ? -16.710 -5.849 5.374 1.00 90.06 98 GLY A C 1
ATOM 772 O O . GLY A 1 98 ? -16.470 -4.832 6.038 1.00 90.06 98 GLY A O 1
ATOM 773 N N . THR A 1 99 ? -16.121 -7.026 5.589 1.00 93.50 99 THR A N 1
ATOM 774 C CA . THR A 1 99 ? -15.110 -7.322 6.616 1.00 93.50 99 THR A CA 1
ATOM 775 C C . THR A 1 99 ? -13.675 -7.306 6.083 1.00 93.50 99 THR A C 1
ATOM 777 O O . THR A 1 99 ? -12.757 -7.712 6.789 1.00 93.50 99 THR A O 1
ATOM 780 N N . LYS A 1 100 ? -13.448 -6.838 4.851 1.00 94.44 100 LYS A N 1
ATOM 781 C CA . LYS A 1 100 ? -12.128 -6.819 4.216 1.00 94.44 100 LYS A CA 1
ATOM 782 C C . LYS A 1 100 ? -11.708 -5.409 3.836 1.00 94.44 100 LYS A C 1
ATOM 784 O O . LYS A 1 100 ? -12.500 -4.592 3.373 1.00 94.44 100 LYS A O 1
ATOM 789 N N . ILE A 1 101 ? -10.422 -5.149 3.992 1.00 95.00 101 ILE A N 1
ATOM 790 C CA . ILE A 1 101 ? -9.731 -3.994 3.439 1.00 95.00 101 ILE A CA 1
ATOM 791 C C . ILE A 1 101 ? -8.964 -4.499 2.226 1.00 95.00 101 ILE A C 1
ATOM 793 O O . ILE A 1 101 ? -8.117 -5.384 2.342 1.00 95.00 101 ILE A O 1
ATOM 797 N N . HIS A 1 102 ? -9.264 -3.946 1.061 1.00 93.94 102 HIS A N 1
ATOM 798 C CA . HIS A 1 102 ? -8.572 -4.274 -0.172 1.00 93.94 102 HIS A CA 1
ATOM 799 C C . HIS A 1 102 ? -7.565 -3.163 -0.460 1.00 93.94 102 HIS A C 1
ATOM 801 O O . HIS A 1 102 ? -7.918 -1.982 -0.518 1.00 93.94 102 HIS A O 1
ATOM 807 N N . VAL A 1 103 ? -6.302 -3.546 -0.595 1.00 92.69 103 VAL A N 1
ATOM 808 C CA . VAL A 1 103 ? -5.173 -2.647 -0.821 1.00 92.69 103 VAL A CA 1
ATOM 809 C C . VAL A 1 103 ? -4.551 -2.984 -2.161 1.00 92.69 103 VAL A C 1
ATOM 811 O O . VAL A 1 103 ? -4.378 -4.152 -2.490 1.00 92.69 103 VAL A O 1
ATOM 814 N N . PHE A 1 104 ? -4.180 -1.962 -2.917 1.00 90.12 104 PHE A N 1
ATOM 815 C CA . PHE A 1 104 ? -3.409 -2.094 -4.144 1.00 90.12 104 PHE A CA 1
ATOM 816 C C . PHE A 1 104 ? -2.166 -1.229 -4.031 1.00 90.12 104 PHE A C 1
ATOM 818 O O . PHE A 1 104 ? -2.266 -0.096 -3.560 1.00 90.12 104 PHE A O 1
ATOM 825 N N . VAL A 1 105 ? -1.030 -1.730 -4.508 1.00 89.38 105 VAL A N 1
ATOM 826 C CA . VAL A 1 105 ? 0.177 -0.927 -4.723 1.00 89.38 105 VAL A CA 1
ATOM 827 C C . VAL A 1 105 ? 0.877 -1.315 -6.016 1.00 89.38 105 VAL A C 1
ATOM 829 O O . VAL A 1 105 ? 0.827 -2.469 -6.444 1.00 89.38 105 VAL A O 1
ATOM 832 N N . ASN A 1 106 ? 1.590 -0.361 -6.600 1.00 86.75 106 ASN A N 1
ATOM 833 C CA . ASN A 1 106 ? 2.584 -0.609 -7.637 1.00 86.75 106 ASN A CA 1
ATOM 834 C C . ASN A 1 106 ? 3.997 -0.516 -7.048 1.00 86.75 106 ASN A C 1
ATOM 836 O O . ASN A 1 106 ? 4.282 0.321 -6.194 1.00 86.75 106 ASN A O 1
ATOM 840 N N . SER A 1 107 ? 4.877 -1.400 -7.509 1.00 88.62 107 SER A N 1
ATOM 841 C CA . SER A 1 107 ? 6.227 -1.595 -6.985 1.00 88.62 107 SER A CA 1
ATOM 842 C C . SER A 1 107 ? 7.237 -1.639 -8.129 1.00 88.62 107 SER A C 1
ATOM 844 O O . SER A 1 107 ? 7.066 -2.377 -9.106 1.00 88.62 107 SER A O 1
ATOM 846 N N . LYS A 1 108 ? 8.305 -0.852 -8.011 1.00 88.06 108 LYS A N 1
ATOM 847 C CA . LYS A 1 108 ? 9.449 -0.846 -8.924 1.00 88.06 108 LYS A CA 1
ATOM 848 C C . LYS A 1 108 ? 10.436 -1.940 -8.526 1.00 88.06 108 LYS A C 1
ATOM 850 O O . LYS A 1 108 ? 11.240 -1.747 -7.631 1.00 88.06 108 LYS A O 1
ATOM 855 N N . GLU A 1 109 ? 10.403 -3.089 -9.190 1.00 85.88 109 GLU A N 1
ATOM 856 C CA . GLU A 1 109 ? 11.185 -4.269 -8.758 1.00 85.88 109 GLU A CA 1
ATOM 857 C C . GLU A 1 109 ? 12.383 -4.589 -9.659 1.00 85.88 109 GLU A C 1
ATOM 859 O O . GLU A 1 109 ? 13.038 -5.622 -9.512 1.00 85.88 109 GLU A O 1
ATOM 864 N N . SER A 1 110 ? 12.688 -3.699 -10.600 1.00 85.94 110 SER A N 1
ATOM 865 C CA . SER A 1 110 ? 13.827 -3.818 -11.504 1.00 85.94 110 SER A CA 1
ATOM 866 C C . SER A 1 110 ? 14.296 -2.440 -11.974 1.00 85.94 110 SER A C 1
ATOM 868 O O . SER A 1 110 ? 13.618 -1.440 -11.757 1.00 85.94 110 SER A O 1
ATOM 870 N N . ASN A 1 111 ? 15.439 -2.398 -12.663 1.00 82.00 111 ASN A N 1
ATOM 871 C CA . ASN A 1 111 ? 15.913 -1.203 -13.374 1.00 82.00 111 ASN A CA 1
ATOM 872 C C . ASN A 1 111 ? 15.342 -1.101 -14.804 1.00 82.00 111 ASN A C 1
ATOM 874 O O . ASN A 1 111 ? 15.843 -0.320 -15.608 1.00 82.00 111 ASN A O 1
ATOM 878 N N . ALA A 1 112 ? 14.331 -1.906 -15.160 1.00 79.75 112 ALA A N 1
ATOM 879 C CA . ALA A 1 112 ? 13.686 -1.794 -16.463 1.00 79.75 112 ALA A CA 1
ATOM 880 C C . ALA A 1 112 ? 12.917 -0.469 -16.559 1.00 79.75 112 ALA A C 1
ATOM 882 O O . ALA A 1 112 ? 12.258 -0.053 -15.607 1.00 79.75 112 ALA A O 1
ATOM 883 N N . THR A 1 113 ? 13.008 0.199 -17.707 1.00 78.25 113 THR A N 1
ATOM 884 C CA . THR A 1 113 ? 12.461 1.540 -17.951 1.00 78.25 113 THR A CA 1
ATOM 885 C C . THR A 1 113 ? 10.962 1.611 -17.669 1.00 78.25 113 THR A C 1
ATOM 887 O O . THR A 1 113 ? 10.185 0.941 -18.342 1.00 78.25 113 THR A O 1
ATOM 890 N N . TYR A 1 114 ? 10.560 2.402 -16.666 1.00 73.50 114 TYR A N 1
ATOM 891 C CA . TYR A 1 114 ? 9.162 2.642 -16.262 1.00 73.50 114 TYR A CA 1
ATOM 892 C C . TYR A 1 114 ? 8.323 1.398 -15.920 1.00 73.50 114 TYR A C 1
ATOM 894 O O . TYR A 1 114 ? 7.136 1.499 -15.628 1.00 73.50 114 TYR A O 1
ATOM 902 N N . ALA A 1 115 ? 8.945 0.223 -15.883 1.00 79.50 115 ALA A N 1
ATOM 903 C CA . ALA A 1 115 ? 8.292 -1.033 -15.575 1.00 79.50 115 ALA A CA 1
ATOM 904 C C . ALA A 1 115 ? 7.987 -1.166 -14.082 1.00 79.50 115 ALA A C 1
ATOM 906 O O . ALA A 1 115 ? 8.867 -0.947 -13.244 1.00 79.50 115 ALA A O 1
ATOM 907 N N . MET A 1 116 ? 6.766 -1.588 -13.758 1.00 84.00 116 MET A N 1
ATOM 908 C CA . MET A 1 116 ? 6.310 -1.846 -12.394 1.00 84.00 116 MET A CA 1
ATOM 909 C C . MET A 1 116 ? 5.496 -3.139 -12.303 1.00 84.00 116 MET A C 1
ATOM 911 O O . MET A 1 116 ? 4.857 -3.574 -13.263 1.00 84.00 116 MET A O 1
ATOM 915 N N . SER A 1 117 ? 5.513 -3.739 -11.118 1.00 86.56 117 SER A N 1
ATOM 916 C CA . SER A 1 117 ? 4.617 -4.823 -10.717 1.00 86.56 117 SER A CA 1
ATOM 917 C C . SER A 1 117 ? 3.446 -4.246 -9.926 1.00 86.56 117 SER A C 1
ATOM 919 O O . SER A 1 117 ? 3.635 -3.319 -9.141 1.00 86.56 117 SER A O 1
ATOM 921 N N . GLY A 1 118 ? 2.248 -4.796 -10.107 1.00 86.44 118 GLY A N 1
ATOM 922 C CA . GLY A 1 118 ? 1.052 -4.415 -9.359 1.00 86.44 118 GLY A CA 1
ATOM 923 C C . GLY A 1 118 ? 0.625 -5.526 -8.421 1.00 86.44 118 GLY A C 1
ATOM 924 O O . GLY A 1 118 ? 0.498 -6.673 -8.850 1.00 86.44 118 GLY A O 1
ATOM 925 N N . TYR A 1 119 ? 0.362 -5.188 -7.166 1.00 90.25 119 TYR A N 1
ATOM 926 C CA . TYR A 1 119 ? -0.028 -6.143 -6.137 1.00 90.25 119 TYR A CA 1
ATOM 927 C C . TYR A 1 119 ? -1.340 -5.736 -5.485 1.00 90.25 119 TYR A C 1
ATOM 929 O O . TYR A 1 119 ? -1.528 -4.569 -5.145 1.00 90.25 119 TYR A O 1
ATOM 937 N N . SER A 1 120 ? -2.219 -6.712 -5.282 1.00 91.62 120 SER A N 1
ATOM 938 C CA . SER A 1 120 ? -3.422 -6.599 -4.465 1.00 91.62 120 SER A CA 1
ATOM 939 C C . SER A 1 120 ? -3.248 -7.401 -3.173 1.00 91.62 120 SER A C 1
ATOM 941 O O . SER A 1 120 ? -2.704 -8.508 -3.182 1.00 91.62 120 SER A O 1
ATOM 943 N N . TYR A 1 121 ? -3.729 -6.842 -2.066 1.00 94.81 121 TYR A N 1
ATOM 944 C CA . TYR A 1 121 ? -3.753 -7.471 -0.752 1.00 94.81 121 TYR A CA 1
ATOM 945 C C . TYR A 1 121 ? -5.152 -7.392 -0.165 1.00 94.81 121 TYR A C 1
ATOM 947 O O . TYR A 1 121 ? -5.793 -6.341 -0.213 1.00 94.81 121 TYR A O 1
ATOM 955 N N . PHE A 1 122 ? -5.581 -8.467 0.484 1.00 95.25 122 PHE A N 1
ATOM 956 C CA . PHE A 1 122 ? -6.754 -8.440 1.347 1.00 95.25 122 PHE A CA 1
ATOM 957 C C . PHE A 1 122 ? -6.317 -8.499 2.802 1.00 95.25 122 PHE A C 1
ATOM 959 O O . PHE A 1 122 ? -5.621 -9.428 3.211 1.00 95.25 122 PHE A O 1
ATOM 966 N N . VAL A 1 123 ? -6.760 -7.531 3.595 1.00 97.12 123 VAL A N 1
ATOM 967 C CA . VAL A 1 123 ? -6.567 -7.495 5.045 1.00 97.12 123 VAL A CA 1
ATOM 968 C C . VAL A 1 123 ? -7.919 -7.687 5.717 1.00 97.12 123 VAL A C 1
ATOM 970 O O . VAL A 1 123 ? -8.899 -7.048 5.338 1.00 97.12 123 VAL A O 1
ATOM 973 N N . ASP A 1 124 ? -7.988 -8.571 6.702 1.00 96.50 124 ASP A N 1
ATOM 974 C CA . ASP A 1 124 ? -9.181 -8.727 7.528 1.00 96.50 124 ASP A CA 1
ATOM 975 C C . ASP A 1 124 ? -9.359 -7.510 8.456 1.00 96.50 124 ASP A C 1
ATOM 977 O O . ASP A 1 124 ? -8.423 -7.079 9.131 1.00 96.50 124 ASP A O 1
ATOM 981 N N . LEU A 1 125 ? -10.558 -6.927 8.461 1.00 93.69 125 LEU A N 1
ATOM 982 C CA . LEU A 1 125 ? -10.865 -5.645 9.112 1.00 93.69 125 LEU A CA 1
ATOM 983 C C . LEU A 1 125 ? -10.797 -5.717 10.648 1.00 93.69 125 LEU A C 1
ATOM 985 O O . LEU A 1 125 ? -10.521 -4.714 11.323 1.00 93.69 125 LEU A O 1
ATOM 989 N N . GLU A 1 126 ? -11.096 -6.887 11.208 1.00 91.69 126 GLU A N 1
ATOM 990 C CA . GLU A 1 126 ? -11.156 -7.105 12.649 1.00 91.69 126 GLU A CA 1
ATOM 991 C C . GLU A 1 126 ? -9.774 -7.445 13.201 1.00 91.69 126 GLU A C 1
ATOM 993 O O . GLU A 1 126 ? -9.238 -6.706 14.030 1.00 91.69 126 GLU A O 1
ATOM 998 N N . SER A 1 127 ? -9.180 -8.521 12.689 1.00 93.94 127 SER A N 1
ATOM 999 C CA . SER A 1 127 ? -7.884 -9.044 13.125 1.00 93.94 127 SER A CA 1
ATOM 1000 C C . SER A 1 127 ? -6.698 -8.220 12.634 1.00 93.94 127 SER A C 1
ATOM 1002 O O . SER A 1 127 ? -5.608 -8.339 13.195 1.00 93.94 127 SER A O 1
ATOM 1004 N N . MET A 1 128 ? -6.891 -7.382 11.608 1.00 93.88 128 MET A N 1
ATOM 1005 C CA . MET A 1 128 ? -5.813 -6.664 10.923 1.00 93.88 128 MET A CA 1
ATOM 1006 C C . MET A 1 128 ? -4.747 -7.635 10.382 1.00 93.88 128 MET A C 1
ATOM 1008 O O . MET A 1 128 ? -3.556 -7.343 10.385 1.00 93.88 128 MET A O 1
ATOM 1012 N N . ALA A 1 129 ? -5.155 -8.820 9.928 1.00 95.12 129 ALA A N 1
ATOM 1013 C CA . ALA A 1 129 ? -4.260 -9.806 9.334 1.00 95.12 129 ALA A CA 1
ATOM 1014 C C . ALA A 1 129 ? -4.304 -9.739 7.804 1.00 95.12 129 ALA A C 1
ATOM 1016 O O . ALA A 1 129 ? -5.382 -9.680 7.213 1.00 95.12 129 ALA A O 1
ATOM 1017 N N . VAL A 1 130 ? -3.141 -9.798 7.146 1.00 96.38 130 VAL A N 1
ATOM 1018 C CA . VAL A 1 130 ? -3.084 -10.018 5.694 1.00 96.38 130 VAL A CA 1
ATOM 1019 C C . VAL A 1 130 ? -3.562 -11.442 5.417 1.00 96.38 130 VAL A C 1
ATOM 1021 O O . VAL A 1 130 ? -2.964 -12.408 5.881 1.00 96.38 130 VAL A O 1
ATOM 1024 N N . THR A 1 131 ? -4.654 -11.569 4.673 1.00 96.38 131 THR A N 1
ATOM 1025 C CA . THR A 1 131 ? -5.302 -12.853 4.360 1.00 96.38 131 THR A CA 1
ATOM 1026 C C . THR A 1 131 ? -4.972 -13.355 2.960 1.00 96.38 131 THR A C 1
ATOM 1028 O O . THR A 1 131 ? -5.085 -14.548 2.693 1.00 96.38 131 THR A O 1
ATOM 1031 N N . ASN A 1 132 ? -4.568 -12.463 2.053 1.00 95.50 132 ASN A N 1
ATOM 1032 C CA . ASN A 1 132 ? -4.210 -12.809 0.682 1.00 95.50 132 ASN A CA 1
ATOM 1033 C C . ASN A 1 132 ? -3.296 -11.726 0.088 1.00 95.50 132 ASN A C 1
ATOM 1035 O O . ASN A 1 132 ? -3.461 -10.541 0.390 1.00 95.50 132 ASN A O 1
ATOM 1039 N N . LYS A 1 133 ? -2.363 -12.158 -0.763 1.00 94.44 133 LYS A N 1
ATOM 1040 C CA . LYS A 1 133 ? -1.557 -11.336 -1.665 1.00 94.44 133 LYS A CA 1
ATOM 1041 C C . LYS A 1 133 ? -1.664 -11.920 -3.075 1.00 94.44 133 LYS A C 1
ATOM 1043 O O . LYS A 1 133 ? -1.430 -13.113 -3.264 1.00 94.44 133 LYS A O 1
ATOM 1048 N N . SER A 1 134 ? -1.927 -11.073 -4.063 1.00 90.88 134 SER A N 1
ATOM 1049 C CA . SER A 1 134 ? -1.941 -11.439 -5.479 1.00 90.88 134 SER A CA 1
ATOM 1050 C C . SER A 1 134 ? -1.146 -10.438 -6.311 1.00 90.88 134 SER A C 1
ATOM 1052 O O . SER A 1 134 ? -1.178 -9.235 -6.055 1.00 90.88 134 SER A O 1
ATOM 1054 N N . GLN A 1 135 ? -0.415 -10.929 -7.310 1.00 88.62 135 GLN A N 1
ATOM 1055 C CA . GLN A 1 135 ? 0.181 -10.075 -8.332 1.00 88.62 135 GLN A CA 1
ATOM 1056 C C . GLN A 1 135 ? -0.821 -9.928 -9.478 1.00 88.62 135 GLN A C 1
ATOM 1058 O O . GLN A 1 135 ? -1.229 -10.923 -10.071 1.00 88.62 135 GLN A O 1
ATOM 1063 N N . LEU A 1 136 ? -1.224 -8.694 -9.778 1.00 84.19 136 LEU A N 1
ATOM 1064 C CA . LEU A 1 136 ? -2.190 -8.394 -10.838 1.00 84.19 136 LEU A CA 1
ATOM 1065 C C . LEU A 1 136 ? -1.513 -8.243 -12.202 1.00 84.19 136 LEU A C 1
ATOM 1067 O O . LEU A 1 136 ? -2.080 -8.601 -13.229 1.00 84.19 136 LEU A O 1
ATOM 1071 N N . PHE A 1 137 ? -0.296 -7.704 -12.211 1.00 80.69 137 PHE A N 1
ATOM 1072 C CA . PHE A 1 137 ? 0.510 -7.539 -13.413 1.00 80.69 137 PHE A CA 1
ATOM 1073 C C . PHE A 1 137 ? 1.998 -7.463 -13.066 1.00 80.69 137 PHE A C 1
ATOM 1075 O O . PHE A 1 137 ? 2.390 -7.150 -11.936 1.00 80.69 137 PHE A O 1
ATOM 1082 N N . SER A 1 138 ? 2.830 -7.721 -14.068 1.00 84.62 138 SER A N 1
ATOM 1083 C CA . SER A 1 138 ? 4.278 -7.560 -14.019 1.00 84.62 138 SER A CA 1
ATOM 1084 C C . SER A 1 138 ? 4.738 -6.703 -15.196 1.00 84.62 138 SER A C 1
ATOM 1086 O O . SER A 1 138 ? 4.135 -6.734 -16.268 1.00 84.62 138 SER A O 1
ATOM 1088 N N . ASN A 1 139 ? 5.814 -5.939 -14.991 1.00 78.75 139 ASN A N 1
ATOM 1089 C CA . ASN A 1 139 ? 6.497 -5.185 -16.046 1.00 78.75 139 ASN A CA 1
ATOM 1090 C C . ASN A 1 139 ? 5.600 -4.202 -16.836 1.00 78.75 139 ASN A C 1
ATOM 1092 O O . ASN A 1 139 ? 5.812 -3.987 -18.028 1.00 78.75 139 ASN A O 1
ATOM 1096 N N . ALA A 1 140 ? 4.596 -3.607 -16.188 1.00 76.00 140 ALA A N 1
ATOM 1097 C CA . ALA A 1 140 ? 3.700 -2.651 -16.831 1.00 76.00 140 ALA A CA 1
ATOM 1098 C C . ALA A 1 140 ? 4.206 -1.215 -16.650 1.00 76.00 140 ALA A C 1
ATOM 1100 O O . ALA A 1 140 ? 4.691 -0.862 -15.572 1.00 76.00 140 ALA A O 1
ATOM 1101 N N . ASN A 1 141 ? 4.036 -0.373 -17.675 1.00 72.12 141 ASN A N 1
ATOM 1102 C CA . ASN A 1 141 ? 4.192 1.075 -17.540 1.00 72.12 141 ASN A CA 1
ATOM 1103 C C . ASN A 1 141 ? 2.959 1.649 -16.828 1.00 72.12 141 ASN A C 1
ATOM 1105 O O . ASN A 1 141 ? 1.992 2.116 -17.443 1.00 72.12 141 ASN A O 1
ATOM 1109 N N . TRP A 1 142 ? 2.952 1.514 -15.505 1.00 66.50 142 TRP A N 1
ATOM 1110 C CA . TRP A 1 142 ? 1.865 2.008 -14.680 1.00 66.50 142 TRP A CA 1
ATOM 1111 C C . TRP A 1 142 ? 2.099 3.478 -14.376 1.00 66.50 142 TRP A C 1
ATOM 1113 O O . TRP A 1 142 ? 3.043 3.839 -13.678 1.00 66.50 142 TRP A O 1
ATOM 1123 N N . GLY A 1 143 ? 1.244 4.343 -14.913 1.00 59.59 143 GLY A N 1
ATOM 1124 C CA . GLY A 1 143 ? 1.279 5.740 -14.523 1.00 59.59 143 GLY A CA 1
ATOM 1125 C C . GLY A 1 143 ? 0.669 5.957 -13.137 1.00 59.59 143 GLY A C 1
ATOM 1126 O O . GLY A 1 143 ? 0.367 5.043 -12.368 1.00 59.59 143 GLY A O 1
ATOM 1127 N N . TRP A 1 144 ? 0.553 7.230 -12.811 1.00 61.62 144 TRP A N 1
ATOM 1128 C CA . TRP A 1 144 ? 0.304 7.721 -11.471 1.00 61.62 144 TRP A CA 1
ATOM 1129 C C . TRP A 1 144 ? -1.146 7.546 -10.983 1.00 61.62 144 TRP A C 1
ATOM 1131 O O . TRP A 1 144 ? -2.076 7.409 -11.777 1.00 61.62 144 TRP A O 1
ATOM 1141 N N . PHE A 1 145 ? -1.331 7.624 -9.660 1.00 63.44 145 PHE A N 1
ATOM 1142 C CA . PHE A 1 145 ? -2.630 7.686 -8.970 1.00 63.44 145 PHE A CA 1
ATOM 1143 C C . PHE A 1 145 ? -3.567 6.489 -9.224 1.00 63.44 145 PHE A C 1
ATOM 1145 O O . PHE A 1 145 ? -4.671 6.669 -9.748 1.00 63.44 145 PHE A O 1
ATOM 1152 N N . PRO A 1 146 ? -3.183 5.261 -8.836 1.00 68.69 146 PRO A N 1
ATOM 1153 C CA . PRO A 1 146 ? -4.109 4.145 -8.896 1.00 68.69 146 PRO A CA 1
ATOM 1154 C C . PRO A 1 146 ? -5.288 4.369 -7.935 1.00 68.69 146 PRO A C 1
ATOM 1156 O O . PRO A 1 146 ? -5.119 4.648 -6.748 1.00 68.69 146 PRO A O 1
ATOM 1159 N N . VAL A 1 147 ? -6.502 4.212 -8.448 1.00 68.38 147 VAL A N 1
ATOM 1160 C CA . VAL A 1 147 ? -7.754 4.227 -7.692 1.00 68.38 147 VAL A CA 1
ATOM 1161 C C . VAL A 1 147 ? -8.363 2.843 -7.777 1.00 68.38 147 VAL A C 1
ATOM 1163 O O . VAL A 1 147 ? -8.635 2.351 -8.869 1.00 68.38 147 VAL A O 1
ATOM 1166 N N . ILE A 1 148 ? -8.619 2.225 -6.628 1.00 69.56 148 ILE A N 1
ATOM 1167 C CA . ILE A 1 148 ? -9.401 0.994 -6.597 1.00 69.56 148 ILE A CA 1
ATOM 1168 C C . ILE A 1 148 ? -10.881 1.368 -6.541 1.00 69.56 148 ILE A C 1
ATOM 1170 O O . ILE A 1 148 ? -11.310 2.089 -5.637 1.00 69.56 148 ILE A O 1
ATOM 1174 N N . GLN A 1 149 ? -11.641 0.917 -7.531 1.00 69.38 149 GLN A N 1
ATOM 1175 C CA . GLN A 1 149 ? -13.090 1.055 -7.570 1.00 69.38 149 GLN A CA 1
ATOM 1176 C C . GLN A 1 149 ? -13.752 0.032 -6.639 1.00 69.38 149 GLN A C 1
ATOM 1178 O O . GLN A 1 149 ? -13.146 -0.962 -6.245 1.00 69.38 149 GLN A O 1
ATOM 1183 N N . GLN A 1 150 ? -15.015 0.277 -6.285 1.00 65.38 150 GLN A N 1
ATOM 1184 C CA . GLN A 1 150 ? -15.772 -0.594 -5.375 1.00 65.38 150 GLN A CA 1
ATOM 1185 C C . GLN A 1 150 ? -15.945 -2.024 -5.911 1.00 65.38 150 GLN A C 1
ATOM 1187 O O . GLN A 1 150 ? -16.042 -2.957 -5.125 1.00 65.38 150 GLN A O 1
ATOM 1192 N N . ASP A 1 151 ? -15.928 -2.201 -7.234 1.00 66.75 151 ASP A N 1
ATOM 1193 C CA . ASP A 1 151 ? -15.974 -3.505 -7.907 1.00 66.75 151 ASP A CA 1
ATOM 1194 C C . ASP A 1 151 ? -14.605 -4.215 -7.971 1.00 66.75 151 ASP A C 1
ATOM 1196 O O . ASP A 1 151 ? -14.458 -5.241 -8.631 1.00 66.75 151 ASP A O 1
ATOM 1200 N N . GLY A 1 152 ? -13.585 -3.666 -7.303 1.00 62.59 152 GLY A N 1
ATOM 1201 C CA . GLY A 1 152 ? -12.231 -4.211 -7.271 1.00 62.59 152 GLY A CA 1
ATOM 1202 C C . GLY A 1 152 ? -11.379 -3.861 -8.491 1.00 62.59 152 GLY A C 1
ATOM 1203 O O . GLY A 1 152 ? -10.193 -4.200 -8.507 1.00 62.59 152 GLY A O 1
ATOM 1204 N N . ARG A 1 153 ? -11.916 -3.156 -9.498 1.00 68.00 153 ARG A N 1
ATOM 1205 C CA . ARG A 1 153 ? -11.108 -2.704 -10.637 1.00 68.00 153 ARG A CA 1
ATOM 1206 C C . ARG A 1 153 ? -10.120 -1.632 -10.203 1.00 68.00 153 ARG A C 1
ATOM 1208 O O . ARG A 1 153 ? -10.470 -0.676 -9.515 1.00 68.00 153 ARG A O 1
ATOM 1215 N N . VAL A 1 154 ? -8.887 -1.746 -10.680 1.00 70.12 154 VAL A N 1
ATOM 1216 C CA . VAL A 1 154 ? -7.865 -0.712 -10.506 1.00 70.12 154 VAL A CA 1
ATOM 1217 C C . VAL A 1 154 ? -7.919 0.221 -11.712 1.00 70.12 154 VAL A C 1
ATOM 1219 O O . VAL A 1 154 ? -7.633 -0.178 -12.835 1.00 70.12 154 VAL A O 1
ATOM 1222 N N . SER A 1 155 ? -8.315 1.469 -11.485 1.00 69.44 155 SER A N 1
ATOM 1223 C CA . SER A 1 155 ? -8.192 2.561 -12.453 1.00 69.44 155 SER A CA 1
ATOM 1224 C C . SER A 1 155 ? -6.867 3.271 -12.243 1.00 69.44 155 SER A C 1
ATOM 1226 O O . SER A 1 155 ? -6.452 3.460 -11.107 1.00 69.44 155 SER A O 1
ATOM 1228 N N . HIS A 1 156 ? -6.205 3.692 -13.310 1.00 65.19 156 HIS A N 1
ATOM 1229 C CA . HIS A 1 156 ? -4.959 4.443 -13.208 1.00 65.19 156 HIS A CA 1
ATOM 1230 C C . HIS A 1 156 ? -4.809 5.390 -14.394 1.00 65.19 156 HIS A C 1
ATOM 1232 O O . HIS A 1 156 ? -5.439 5.197 -15.436 1.00 65.19 156 HIS A O 1
ATOM 1238 N N . PHE A 1 157 ? -3.955 6.399 -14.248 1.00 55.91 157 PHE A N 1
ATOM 1239 C CA . PHE A 1 157 ? -3.413 7.100 -15.403 1.00 55.91 157 PHE A CA 1
ATOM 1240 C C . PHE A 1 157 ? -2.302 6.230 -16.007 1.00 55.91 157 PHE A C 1
ATOM 1242 O O . PHE A 1 157 ? -1.462 5.731 -15.267 1.00 55.91 157 PHE A O 1
ATOM 1249 N N . SER A 1 158 ? -2.272 6.021 -17.325 1.00 55.12 158 SER A N 1
ATOM 1250 C CA . SER A 1 158 ? -1.145 5.379 -18.021 1.00 55.12 158 SER A CA 1
ATOM 1251 C C . SER A 1 158 ? -0.468 6.419 -18.904 1.00 55.12 158 SER A C 1
ATOM 1253 O O . SER A 1 158 ? -1.140 7.084 -19.693 1.00 55.12 158 SER A O 1
ATOM 1255 N N . PHE A 1 159 ? 0.853 6.569 -18.779 1.00 45.56 159 PHE A N 1
ATOM 1256 C CA . PHE A 1 159 ? 1.620 7.270 -19.803 1.00 45.56 159 PHE A CA 1
ATOM 1257 C C . PHE A 1 159 ? 1.761 6.314 -20.992 1.00 45.56 159 PHE A C 1
ATOM 1259 O O . PHE A 1 159 ? 2.139 5.159 -20.811 1.00 45.56 159 PHE A O 1
ATOM 1266 N N . ALA A 1 160 ? 1.382 6.769 -22.186 1.00 38.72 160 ALA A N 1
ATOM 1267 C CA . ALA A 1 160 ? 1.234 5.939 -23.378 1.00 38.72 160 ALA A CA 1
ATOM 1268 C C . ALA A 1 160 ? 2.414 4.970 -23.608 1.00 38.72 160 ALA A C 1
ATOM 1270 O O . ALA A 1 160 ? 3.559 5.402 -23.727 1.00 38.72 160 ALA A O 1
ATOM 1271 N N . GLY A 1 161 ? 2.119 3.668 -23.734 1.00 39.25 161 GLY A N 1
ATOM 1272 C CA . GLY A 1 161 ? 3.061 2.675 -24.262 1.00 39.25 161 GLY A CA 1
ATOM 1273 C C . GLY A 1 161 ? 3.049 1.315 -23.556 1.00 39.25 161 GLY A C 1
ATOM 1274 O O . GLY A 1 161 ? 3.825 1.102 -22.635 1.00 39.25 161 GLY A O 1
ATOM 1275 N N . TYR A 1 162 ? 2.246 0.395 -24.107 1.00 41.28 162 TYR A N 1
ATOM 1276 C CA . TYR A 1 162 ? 2.324 -1.078 -24.034 1.00 41.28 162 TYR A CA 1
ATOM 1277 C C . TYR A 1 162 ? 1.914 -1.850 -22.752 1.00 41.28 162 TYR A C 1
ATOM 1279 O O . TYR A 1 162 ? 2.578 -1.808 -21.722 1.00 41.28 162 TYR A O 1
ATOM 1287 N N . TYR A 1 163 ? 0.845 -2.651 -22.922 1.00 43.31 163 TYR A N 1
ATOM 1288 C CA . TYR A 1 163 ? 0.676 -4.110 -22.705 1.00 43.31 163 TYR A CA 1
ATOM 1289 C C . TYR A 1 163 ? -0.675 -4.471 -22.067 1.00 43.31 163 TYR A C 1
ATOM 1291 O O . TYR A 1 163 ? -1.150 -3.832 -21.133 1.00 43.31 163 TYR A O 1
ATOM 1299 N N . SER A 1 164 ? -1.302 -5.503 -22.635 1.00 41.19 164 SER A N 1
ATOM 1300 C CA . SER A 1 164 ? -2.623 -6.021 -22.285 1.00 41.19 164 SER A CA 1
ATOM 1301 C C . SER A 1 164 ? -2.690 -6.478 -20.828 1.00 41.19 164 SER A C 1
ATOM 1303 O O . SER A 1 164 ? -1.836 -7.241 -20.379 1.00 41.19 164 SER A O 1
ATOM 1305 N N . TYR A 1 165 ? -3.744 -6.067 -20.118 1.00 42.34 165 TYR A N 1
ATOM 1306 C CA . TYR A 1 165 ? -4.129 -6.669 -18.843 1.00 42.34 165 TYR A CA 1
ATOM 1307 C C . TYR A 1 165 ? -4.242 -8.188 -19.029 1.00 42.34 165 TYR A C 1
ATOM 1309 O O . TYR A 1 165 ? -4.951 -8.649 -19.927 1.00 42.34 165 TYR A O 1
ATOM 1317 N N . LEU A 1 166 ? -3.544 -8.968 -18.199 1.00 45.38 166 LEU A N 1
ATOM 1318 C CA . LEU A 1 166 ? -3.771 -10.409 -18.130 1.00 45.38 166 LEU A CA 1
ATOM 1319 C C . LEU A 1 166 ? -5.226 -10.611 -17.695 1.00 45.38 166 LEU A C 1
ATOM 1321 O O . LEU A 1 166 ? -5.631 -10.171 -16.622 1.00 45.38 166 LEU A O 1
ATOM 1325 N N . GLY A 1 167 ? -6.021 -11.178 -18.601 1.00 43.78 167 GLY A N 1
ATOM 1326 C CA . GLY A 1 167 ? -7.471 -11.231 -18.505 1.00 43.78 167 GLY A CA 1
ATOM 1327 C C . GLY A 1 167 ? -7.967 -11.837 -17.196 1.00 43.78 167 GLY A C 1
ATOM 1328 O O . GLY A 1 167 ? -7.806 -13.030 -16.955 1.00 43.78 167 GLY A O 1
ATOM 1329 N N . VAL A 1 168 ? -8.669 -11.024 -16.410 1.00 36.38 168 VAL A N 1
ATOM 1330 C CA . VAL A 1 168 ? -9.701 -11.516 -15.501 1.00 36.38 168 VAL A CA 1
ATOM 1331 C C . VAL A 1 168 ? -11.026 -11.223 -16.191 1.00 36.38 168 VAL A C 1
ATOM 1333 O O . VAL A 1 168 ? -11.467 -10.077 -16.254 1.00 36.38 168 VAL A O 1
ATOM 1336 N N . SER A 1 169 ? -11.620 -12.257 -16.787 1.00 31.52 169 SER A N 1
ATOM 1337 C CA . SER A 1 169 ? -13.014 -12.187 -17.220 1.00 31.52 169 SER A CA 1
ATOM 1338 C C . SER A 1 169 ? -13.876 -12.147 -15.966 1.00 31.52 169 SER A C 1
ATOM 1340 O O . SER A 1 169 ? -13.828 -13.074 -15.162 1.00 31.52 169 SER A O 1
ATOM 1342 N N . ILE A 1 170 ? -14.633 -11.068 -15.791 1.00 33.59 170 ILE A N 1
ATOM 1343 C CA . ILE A 1 170 ? -15.765 -11.054 -14.869 1.00 33.59 170 ILE A CA 1
ATOM 1344 C C . ILE A 1 170 ? -16.964 -11.502 -15.706 1.00 33.59 170 ILE A C 1
ATOM 1346 O O . ILE A 1 170 ? -17.528 -10.711 -16.461 1.00 33.59 170 ILE A O 1
ATOM 1350 N N . THR A 1 171 ? -17.280 -12.790 -15.624 1.00 34.66 171 THR A N 1
ATOM 1351 C CA . THR A 1 171 ? -18.589 -13.357 -15.979 1.00 34.66 171 THR A CA 1
ATOM 1352 C C . THR A 1 171 ? -19.149 -14.029 -14.751 1.00 34.66 171 THR A C 1
ATOM 1354 O O . THR A 1 171 ? -18.367 -14.789 -14.133 1.00 34.66 171 THR A O 1
#

Organism: NCBI:txid2675053

Radius of gyration: 16.59 Å; chains: 1; bounding box: 38×46×46 Å